Protein AF-A0A526RCV3-F1 (afdb_monomer)

Structure (mmCIF, N/CA/C/O backbone):
data_AF-A0A526RCV3-F1
#
_entry.id   AF-A0A526RCV3-F1
#
loop_
_atom_site.group_PDB
_atom_site.id
_atom_site.type_symbol
_atom_site.label_atom_id
_atom_site.label_alt_id
_atom_site.label_comp_id
_atom_site.label_asym_id
_atom_site.label_entity_id
_atom_site.label_seq_id
_atom_site.pdbx_PDB_ins_code
_atom_site.Cartn_x
_atom_site.Cartn_y
_atom_site.Cartn_z
_atom_site.occupancy
_atom_site.B_iso_or_equiv
_atom_site.auth_seq_id
_atom_site.auth_comp_id
_atom_site.auth_asym_id
_atom_site.auth_atom_id
_atom_site.pdbx_PDB_model_num
ATOM 1 N N . MET A 1 1 ? 35.331 -8.690 -13.612 1.00 53.72 1 MET A N 1
ATOM 2 C CA . MET A 1 1 ? 34.104 -8.607 -12.794 1.00 53.72 1 MET A CA 1
ATOM 3 C C . MET A 1 1 ? 32.962 -8.440 -13.772 1.00 53.72 1 MET A C 1
ATOM 5 O O . MET A 1 1 ? 33.008 -7.517 -14.569 1.00 53.72 1 MET A O 1
ATOM 9 N N . THR A 1 2 ? 32.109 -9.452 -13.855 1.00 62.12 2 THR A N 1
ATOM 10 C CA . THR A 1 2 ? 31.207 -9.742 -14.977 1.00 62.12 2 THR A CA 1
ATOM 11 C C . THR A 1 2 ? 29.884 -8.989 -14.835 1.00 62.12 2 THR A C 1
ATOM 13 O O . THR A 1 2 ? 29.367 -8.881 -13.727 1.00 62.12 2 THR A O 1
ATOM 16 N N . ALA A 1 3 ? 29.344 -8.489 -15.953 1.00 66.06 3 ALA A N 1
ATOM 17 C CA . ALA A 1 3 ? 28.105 -7.704 -16.024 1.00 66.06 3 ALA A CA 1
ATOM 18 C C . ALA A 1 3 ? 26.905 -8.360 -15.304 1.00 66.06 3 ALA A C 1
ATOM 20 O O . ALA A 1 3 ? 26.067 -7.658 -14.743 1.00 66.06 3 ALA A O 1
ATOM 21 N N . ASP A 1 4 ? 26.865 -9.693 -15.231 1.00 77.25 4 ASP A N 1
ATOM 22 C CA . ASP A 1 4 ? 25.837 -10.450 -14.502 1.00 77.25 4 ASP A CA 1
ATOM 23 C C . ASP A 1 4 ? 25.770 -10.073 -13.012 1.00 77.25 4 ASP A C 1
ATOM 25 O O . ASP A 1 4 ? 24.688 -9.905 -12.459 1.00 77.25 4 ASP A O 1
ATOM 29 N N . SER A 1 5 ? 26.916 -9.820 -12.367 1.00 83.94 5 SER A N 1
ATOM 30 C CA . SER A 1 5 ? 26.948 -9.400 -10.959 1.00 83.94 5 SER A CA 1
ATOM 31 C C . SER A 1 5 ? 26.409 -7.980 -10.744 1.00 83.94 5 SER A C 1
ATOM 33 O O . SER A 1 5 ? 25.944 -7.654 -9.651 1.00 83.94 5 SER A O 1
ATOM 35 N N . GLU A 1 6 ? 26.469 -7.117 -11.761 1.00 88.75 6 GLU A N 1
ATOM 36 C CA . GLU A 1 6 ? 25.892 -5.769 -11.710 1.00 88.75 6 GLU A CA 1
ATOM 37 C C . GLU A 1 6 ? 24.375 -5.807 -11.925 1.00 88.75 6 GLU A C 1
ATOM 39 O O . GLU A 1 6 ? 23.646 -5.097 -11.228 1.00 88.75 6 GLU A O 1
ATOM 44 N N . ILE A 1 7 ? 23.899 -6.681 -12.822 1.00 87.81 7 ILE A N 1
ATOM 45 C CA . ILE A 1 7 ? 22.470 -6.953 -13.032 1.00 87.81 7 ILE A CA 1
ATOM 46 C C . ILE A 1 7 ? 21.850 -7.518 -11.751 1.00 87.81 7 ILE A C 1
ATOM 48 O O . ILE A 1 7 ? 20.868 -6.963 -11.256 1.00 87.81 7 ILE A O 1
ATOM 52 N N . ASP A 1 8 ? 22.460 -8.544 -11.155 1.00 92.06 8 ASP A N 1
ATOM 53 C CA . ASP A 1 8 ? 21.984 -9.146 -9.905 1.00 92.06 8 ASP A CA 1
ATOM 54 C C . ASP A 1 8 ? 21.945 -8.124 -8.764 1.00 92.06 8 ASP A C 1
ATOM 56 O O . ASP A 1 8 ? 20.977 -8.054 -8.002 1.00 92.06 8 ASP A O 1
ATOM 60 N N . ARG A 1 9 ? 22.967 -7.262 -8.667 1.00 92.06 9 ARG A N 1
ATOM 61 C CA . ARG A 1 9 ? 22.994 -6.178 -7.680 1.00 92.06 9 ARG A CA 1
ATOM 62 C C . ARG A 1 9 ? 21.855 -5.186 -7.904 1.00 92.06 9 ARG A C 1
ATOM 64 O O . ARG A 1 9 ? 21.213 -4.796 -6.931 1.00 92.06 9 ARG A O 1
ATOM 71 N N . ALA A 1 10 ? 21.597 -4.775 -9.143 1.00 92.62 10 ALA A N 1
ATOM 72 C CA . ALA A 1 10 ? 20.506 -3.857 -9.460 1.00 92.62 10 ALA A CA 1
ATOM 73 C C . ALA A 1 10 ? 19.137 -4.473 -9.134 1.00 92.62 10 ALA A C 1
ATOM 75 O O . ALA A 1 10 ? 18.306 -3.813 -8.508 1.00 92.62 10 ALA A O 1
ATOM 76 N N . ILE A 1 11 ? 18.928 -5.751 -9.475 1.00 88.44 11 ILE A N 1
ATOM 77 C CA . ILE A 1 11 ? 17.717 -6.501 -9.119 1.00 88.44 11 ILE A CA 1
ATOM 78 C C . ILE A 1 11 ? 17.549 -6.536 -7.598 1.00 88.44 11 ILE A C 1
ATOM 80 O O . ILE A 1 11 ? 16.491 -6.168 -7.092 1.00 88.44 11 ILE A O 1
ATOM 84 N N . MET A 1 12 ? 18.598 -6.895 -6.854 1.00 88.19 12 MET A N 1
ATOM 85 C CA . MET A 1 12 ? 18.555 -6.937 -5.391 1.00 88.19 12 MET A CA 1
ATOM 86 C C . MET A 1 12 ? 18.238 -5.574 -4.772 1.00 88.19 12 MET A C 1
ATOM 88 O O . MET A 1 12 ? 17.441 -5.507 -3.840 1.00 88.19 12 MET A O 1
ATOM 92 N N . GLN A 1 13 ? 18.809 -4.482 -5.290 1.00 85.94 13 GLN A N 1
ATOM 93 C CA . GLN A 1 13 ? 18.478 -3.130 -4.827 1.00 85.94 13 GLN A CA 1
ATOM 94 C C . GLN A 1 13 ? 17.001 -2.797 -5.080 1.00 85.94 13 GLN A C 1
ATOM 96 O O . GLN A 1 13 ? 16.312 -2.371 -4.159 1.00 85.94 13 GLN A O 1
ATOM 101 N N . MET A 1 14 ? 16.482 -3.074 -6.281 1.00 86.38 14 MET A N 1
ATOM 102 C CA . MET A 1 14 ? 15.071 -2.830 -6.609 1.00 86.38 14 MET A CA 1
ATOM 103 C C . MET A 1 14 ? 14.111 -3.669 -5.754 1.00 86.38 14 MET A C 1
ATOM 105 O O . MET A 1 14 ? 13.070 -3.171 -5.322 1.00 86.38 14 MET A O 1
ATOM 109 N N . VAL A 1 15 ? 14.455 -4.931 -5.474 1.00 83.00 15 VAL A N 1
ATOM 110 C CA . VAL A 1 15 ? 13.661 -5.806 -4.598 1.00 83.00 15 VAL A CA 1
ATOM 111 C C . VAL A 1 15 ? 13.654 -5.279 -3.163 1.00 83.00 15 VAL A C 1
ATOM 113 O O . VAL A 1 15 ? 12.582 -5.189 -2.563 1.00 83.00 15 VAL A O 1
ATOM 116 N N . MET A 1 16 ? 14.813 -4.888 -2.624 1.00 83.12 16 MET A N 1
ATOM 117 C CA . MET A 1 16 ? 14.909 -4.322 -1.275 1.00 83.12 16 MET A CA 1
ATOM 118 C C . MET A 1 16 ? 14.128 -3.009 -1.151 1.00 83.12 16 MET A C 1
ATOM 120 O O . MET A 1 16 ? 13.358 -2.851 -0.203 1.00 83.12 16 MET A O 1
ATOM 124 N N . ASP A 1 17 ? 14.249 -2.108 -2.129 1.00 82.38 17 ASP A N 1
ATOM 125 C CA . ASP A 1 17 ? 13.498 -0.847 -2.168 1.00 82.38 17 ASP A CA 1
ATOM 126 C C . ASP A 1 17 ? 11.985 -1.098 -2.184 1.00 82.38 17 ASP A C 1
ATOM 128 O O . ASP A 1 17 ? 11.220 -0.451 -1.457 1.00 82.38 17 ASP A O 1
ATOM 132 N N . ARG A 1 18 ? 11.532 -2.067 -2.992 1.00 81.88 18 ARG A N 1
ATOM 133 C CA . ARG A 1 18 ? 10.121 -2.467 -3.040 1.00 81.88 18 ARG A CA 1
ATOM 134 C C . ARG A 1 18 ? 9.664 -3.020 -1.693 1.00 81.88 18 ARG A C 1
ATOM 136 O O . ARG A 1 18 ? 8.623 -2.596 -1.197 1.00 81.88 18 ARG A O 1
ATOM 143 N N . TRP A 1 19 ? 10.442 -3.907 -1.073 1.00 83.38 19 TRP A N 1
ATOM 144 C CA . TRP A 1 19 ? 10.127 -4.477 0.241 1.00 83.38 19 TRP A CA 1
ATOM 145 C C . TRP A 1 19 ? 10.030 -3.413 1.335 1.00 83.38 19 TRP A C 1
ATOM 147 O O . TRP A 1 19 ? 9.072 -3.424 2.109 1.00 83.38 19 TRP A O 1
ATOM 157 N N . GLN A 1 20 ? 10.957 -2.454 1.374 1.00 81.38 20 GLN A N 1
ATOM 158 C CA . GLN A 1 20 ? 10.906 -1.343 2.327 1.00 81.38 20 GLN A CA 1
ATOM 159 C C . GLN A 1 20 ? 9.649 -0.485 2.143 1.00 81.38 20 GLN A C 1
ATOM 161 O O . GLN A 1 20 ? 8.990 -0.129 3.124 1.00 81.38 20 GLN A O 1
ATOM 166 N N . LYS A 1 21 ? 9.274 -0.180 0.893 1.00 83.62 21 LYS A N 1
ATOM 167 C CA . LYS A 1 21 ? 8.034 0.554 0.601 1.00 83.62 21 LYS A CA 1
ATOM 168 C C . LYS A 1 21 ? 6.797 -0.220 1.045 1.00 83.62 21 LYS A C 1
ATOM 170 O O . LYS A 1 21 ? 5.947 0.364 1.714 1.00 83.62 21 LYS A O 1
ATOM 175 N N . THR A 1 22 ? 6.708 -1.511 0.727 1.00 82.56 22 THR A N 1
ATOM 176 C CA . THR A 1 22 ? 5.586 -2.363 1.145 1.00 82.56 22 THR A CA 1
ATOM 177 C C . THR A 1 22 ? 5.481 -2.422 2.669 1.00 82.56 22 THR A C 1
ATOM 179 O O . THR A 1 22 ? 4.407 -2.171 3.209 1.00 82.56 22 THR A O 1
ATOM 182 N N . ALA A 1 23 ? 6.593 -2.642 3.377 1.00 85.81 23 ALA A N 1
ATOM 183 C CA . ALA A 1 23 ? 6.625 -2.646 4.839 1.00 85.81 23 ALA A CA 1
ATOM 184 C C . ALA A 1 23 ? 6.153 -1.308 5.438 1.00 85.81 23 ALA A C 1
ATOM 186 O O . ALA A 1 23 ? 5.376 -1.289 6.393 1.00 85.81 23 ALA A O 1
ATOM 187 N N . MET A 1 24 ? 6.562 -0.178 4.849 1.00 89.25 24 MET A N 1
ATOM 188 C CA . MET A 1 24 ? 6.116 1.146 5.287 1.00 89.25 24 MET A CA 1
ATOM 189 C C . MET A 1 24 ? 4.610 1.354 5.072 1.00 89.25 24 MET A C 1
ATOM 191 O O . MET A 1 24 ? 3.941 1.902 5.950 1.00 89.25 24 MET A O 1
ATOM 195 N N . VAL A 1 25 ? 4.073 0.963 3.912 1.00 87.38 25 VAL A N 1
ATOM 196 C CA . VAL A 1 25 ? 2.635 1.086 3.616 1.00 87.38 25 VAL A CA 1
ATOM 197 C C . VAL A 1 25 ? 1.823 0.226 4.581 1.00 87.38 25 VAL A C 1
ATOM 199 O O . VAL A 1 25 ? 0.843 0.717 5.142 1.00 87.38 25 VAL A O 1
ATOM 202 N N . LEU A 1 26 ? 2.265 -1.005 4.841 1.00 88.50 26 LEU A N 1
ATOM 203 C CA . LEU A 1 26 ? 1.635 -1.892 5.817 1.00 88.50 26 LEU A CA 1
ATOM 204 C C . LEU A 1 26 ? 1.615 -1.263 7.219 1.00 88.50 26 LEU A C 1
ATOM 206 O O . LEU A 1 26 ? 0.545 -1.134 7.809 1.00 88.50 26 LEU A O 1
ATOM 210 N N . ALA A 1 27 ? 2.758 -0.764 7.702 1.00 88.31 27 ALA A N 1
ATOM 211 C CA . ALA A 1 27 ? 2.866 -0.134 9.020 1.00 88.31 27 ALA A CA 1
ATOM 212 C C . ALA A 1 27 ? 1.965 1.098 9.171 1.00 88.31 27 ALA A C 1
ATOM 214 O O . ALA A 1 27 ? 1.276 1.264 10.178 1.00 88.31 27 ALA A O 1
ATOM 215 N N . LYS A 1 28 ? 1.933 1.968 8.155 1.00 90.38 28 LYS A N 1
ATOM 216 C CA . LYS A 1 28 ? 1.061 3.151 8.160 1.00 90.38 28 LYS A CA 1
ATOM 217 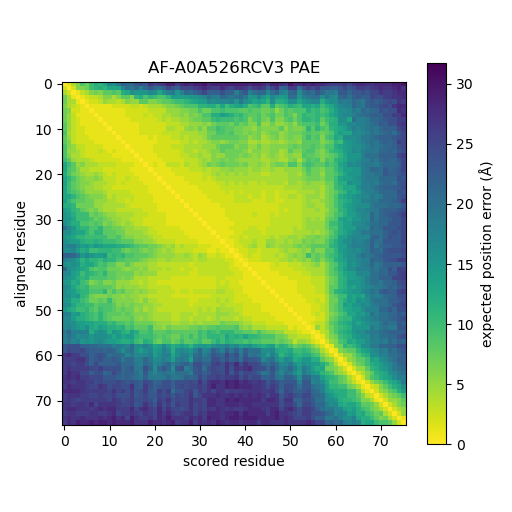C C . LYS A 1 28 ? -0.416 2.767 8.135 1.00 90.38 28 LYS A C 1
ATOM 219 O O . LYS A 1 28 ? -1.219 3.419 8.801 1.00 90.38 28 LYS A O 1
ATOM 224 N N . THR A 1 29 ? -0.766 1.723 7.390 1.00 89.75 29 THR A N 1
ATOM 225 C CA . THR A 1 29 ?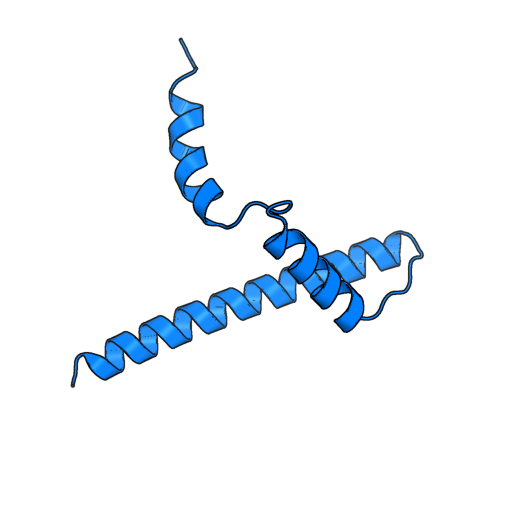 -2.147 1.242 7.288 1.00 89.75 29 THR A CA 1
ATOM 226 C C . THR A 1 29 ? -2.605 0.621 8.604 1.00 89.75 29 THR A C 1
ATOM 228 O O . THR A 1 29 ? -3.660 0.999 9.106 1.00 89.75 29 THR A O 1
ATOM 231 N N . GLU A 1 30 ? -1.788 -0.233 9.226 1.00 91.94 30 GLU A N 1
ATOM 232 C CA . GLU A 1 30 ? -2.065 -0.797 10.553 1.00 91.94 30 GLU A CA 1
ATOM 233 C C . GLU A 1 30 ? -2.248 0.318 11.594 1.00 91.94 30 GLU A C 1
ATOM 235 O O . GLU A 1 30 ? -3.242 0.344 12.323 1.00 91.94 30 GLU A O 1
ATOM 240 N N . GLN A 1 31 ? -1.348 1.306 11.612 1.00 91.50 31 GLN A N 1
ATOM 241 C CA . GLN A 1 31 ? -1.445 2.438 12.531 1.00 91.50 31 GLN A CA 1
ATOM 242 C C . GLN A 1 31 ? -2.737 3.250 12.323 1.00 91.50 31 GLN A C 1
ATOM 244 O O . GLN A 1 31 ? -3.357 3.679 13.301 1.00 91.50 31 GLN A O 1
ATOM 249 N N . ALA A 1 32 ? -3.142 3.489 11.073 1.00 91.88 32 ALA A N 1
ATOM 250 C CA . ALA A 1 32 ? -4.374 4.205 10.748 1.00 91.88 32 ALA A CA 1
ATOM 251 C C . ALA A 1 32 ? -5.624 3.417 11.174 1.00 91.88 32 ALA A C 1
ATOM 253 O O . ALA A 1 32 ? -6.513 3.983 11.812 1.00 91.88 32 ALA A O 1
ATOM 254 N N . LEU A 1 33 ? -5.659 2.111 10.897 1.00 92.81 33 LEU A N 1
ATOM 255 C CA . LEU A 1 33 ? -6.749 1.218 11.298 1.00 92.81 33 LEU A CA 1
ATOM 256 C C . LEU A 1 33 ? -6.873 1.143 12.821 1.00 92.81 33 LEU A C 1
ATOM 258 O O . LEU A 1 33 ? -7.963 1.326 13.363 1.00 92.81 33 LEU A O 1
ATOM 262 N N . ARG A 1 34 ? -5.746 1.010 13.526 1.00 92.00 34 ARG A N 1
ATOM 263 C CA . ARG A 1 34 ? -5.713 1.000 14.990 1.00 92.00 34 ARG A CA 1
ATOM 264 C C . ARG A 1 34 ? -6.252 2.298 15.592 1.00 92.00 34 ARG A C 1
ATOM 266 O O . ARG A 1 34 ? -6.989 2.247 16.572 1.00 92.00 34 ARG A O 1
ATOM 273 N N . LYS A 1 35 ? -5.925 3.459 15.010 1.00 93.19 35 LYS A N 1
ATOM 274 C CA . LYS A 1 35 ? -6.489 4.759 15.429 1.00 93.19 35 LYS A CA 1
ATOM 275 C C . LYS A 1 35 ? -8.000 4.845 15.203 1.00 93.19 35 LYS A C 1
ATOM 277 O O . LYS A 1 35 ? -8.682 5.493 15.986 1.00 93.19 35 LYS A O 1
ATOM 282 N N . ALA A 1 36 ? -8.510 4.183 14.168 1.00 93.56 36 ALA A N 1
ATOM 283 C CA . ALA A 1 36 ? -9.940 4.068 13.893 1.00 93.56 36 ALA A CA 1
ATOM 284 C C . ALA A 1 36 ? -10.646 2.991 14.747 1.00 93.56 36 ALA A C 1
ATOM 286 O O . ALA A 1 36 ? -11.840 2.770 14.573 1.00 93.56 36 ALA A O 1
ATOM 287 N N . GLY A 1 37 ? -9.931 2.312 15.654 1.00 94.62 37 GLY A N 1
ATOM 288 C CA . GLY A 1 37 ? -10.478 1.228 16.477 1.00 94.62 37 GLY A CA 1
ATOM 289 C C . GLY A 1 37 ? -10.667 -0.094 15.727 1.00 94.62 37 GLY A C 1
ATOM 290 O O . GLY A 1 37 ? -11.307 -1.002 16.249 1.00 94.62 37 GLY A O 1
ATOM 291 N N . VAL A 1 38 ? -10.114 -0.221 14.518 1.00 93.62 38 VAL A N 1
ATOM 292 C CA . VAL A 1 38 ? -10.185 -1.435 13.702 1.00 93.62 38 VAL A CA 1
ATOM 293 C C . VAL A 1 38 ? -8.937 -2.275 13.944 1.00 93.62 38 VAL A C 1
ATOM 295 O O . VAL A 1 38 ? -7.815 -1.830 13.702 1.00 93.62 38 VAL A O 1
ATOM 298 N N . GLN A 1 39 ? -9.133 -3.505 14.413 1.00 89.69 39 GLN A N 1
ATOM 299 C CA . GLN A 1 39 ? -8.065 -4.483 14.592 1.00 89.69 39 GLN A CA 1
ATOM 300 C C . GLN A 1 39 ? -8.044 -5.422 13.382 1.00 89.69 39 GLN A C 1
ATOM 302 O O . GLN A 1 39 ? -9.046 -6.061 13.075 1.00 89.69 39 GLN A O 1
ATOM 307 N N . VAL A 1 40 ? -6.918 -5.471 12.678 1.00 87.38 40 VAL A N 1
ATOM 308 C CA . VAL A 1 40 ? -6.728 -6.253 11.450 1.00 87.38 40 VAL A CA 1
ATOM 309 C C . VAL A 1 40 ? -5.301 -6.806 11.458 1.00 87.38 40 VAL A C 1
ATOM 311 O O . VAL A 1 40 ? -4.390 -6.147 11.962 1.00 87.38 40 VAL A O 1
ATOM 314 N N . SER A 1 41 ? -5.112 -8.023 10.946 1.00 89.69 41 SER A N 1
ATOM 315 C CA . SER A 1 41 ? -3.790 -8.650 10.846 1.00 89.69 41 SER A CA 1
ATOM 316 C C . SER A 1 41 ? -2.972 -8.048 9.702 1.00 89.69 41 SER A C 1
ATOM 318 O O . SER A 1 41 ? -3.514 -7.506 8.741 1.00 89.69 41 SER A O 1
ATOM 320 N N . TRP A 1 42 ? -1.649 -8.177 9.781 1.00 87.31 42 TRP A N 1
ATOM 321 C CA . TRP A 1 42 ? -0.751 -7.727 8.716 1.00 87.31 42 TRP A CA 1
ATOM 322 C C . TRP A 1 42 ? -0.990 -8.476 7.398 1.00 87.31 42 TRP A C 1
ATOM 324 O O . TRP A 1 42 ? -0.962 -7.845 6.342 1.00 87.31 42 TRP A O 1
ATOM 334 N N . ASP A 1 43 ? -1.297 -9.776 7.461 1.00 88.12 43 ASP A N 1
ATOM 335 C CA . ASP A 1 43 ? -1.651 -10.594 6.295 1.00 88.12 43 ASP A CA 1
ATOM 336 C C . ASP A 1 43 ? -2.919 -10.088 5.592 1.00 88.12 43 ASP A C 1
ATOM 338 O O . ASP A 1 43 ? -2.944 -9.978 4.366 1.00 88.12 43 ASP A O 1
ATOM 342 N N . ASP A 1 44 ? -3.942 -9.685 6.354 1.00 90.69 44 ASP A N 1
ATOM 343 C CA . ASP A 1 44 ? -5.176 -9.126 5.788 1.00 90.69 44 ASP A CA 1
ATOM 344 C C . ASP A 1 44 ? -4.929 -7.779 5.097 1.00 90.69 44 ASP A C 1
ATOM 346 O O . ASP A 1 44 ? -5.521 -7.496 4.051 1.00 90.69 44 ASP A O 1
ATOM 350 N N . ILE A 1 45 ? -4.051 -6.934 5.654 1.00 89.31 45 ILE A N 1
ATOM 351 C CA . ILE A 1 45 ? -3.668 -5.667 5.010 1.00 89.31 45 ILE A CA 1
ATOM 352 C C . ILE A 1 45 ? -2.896 -5.956 3.721 1.00 89.31 45 ILE A C 1
ATOM 354 O O . ILE A 1 45 ? -3.196 -5.354 2.690 1.00 89.31 45 ILE A O 1
ATOM 358 N N . ALA A 1 46 ? -1.933 -6.881 3.758 1.00 87.31 46 ALA A N 1
ATOM 359 C CA . ALA A 1 46 ? -1.128 -7.252 2.599 1.00 87.31 46 ALA A CA 1
ATOM 360 C C . ALA A 1 46 ? -1.989 -7.809 1.458 1.00 87.31 46 ALA A C 1
ATOM 362 O O . ALA A 1 46 ? -1.899 -7.308 0.337 1.00 87.31 46 ALA A O 1
ATOM 363 N N . GLY A 1 47 ? -2.884 -8.757 1.750 1.00 88.62 47 GLY A N 1
ATOM 364 C CA . GLY A 1 47 ? -3.775 -9.340 0.746 1.00 88.62 47 GLY A CA 1
ATOM 365 C C . GLY A 1 47 ? -4.733 -8.316 0.131 1.00 88.62 47 GLY A C 1
ATOM 366 O O . GLY A 1 47 ? -5.007 -8.349 -1.068 1.00 88.62 47 GLY A O 1
ATOM 367 N N . ARG A 1 48 ? -5.212 -7.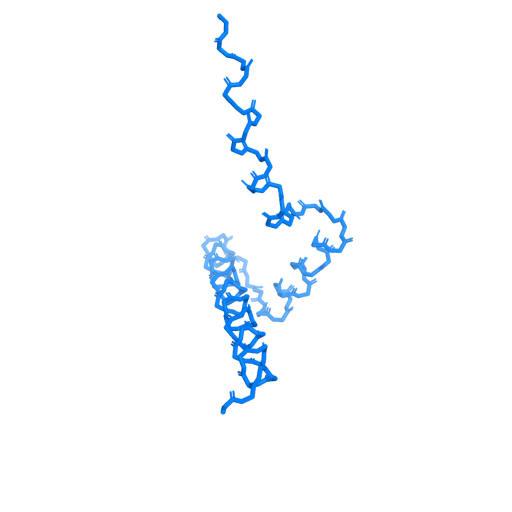343 0.918 1.00 89.12 48 ARG A N 1
ATOM 368 C CA . ARG A 1 48 ? -6.055 -6.255 0.394 1.00 89.12 48 ARG A CA 1
ATOM 369 C C . ARG A 1 48 ? -5.272 -5.264 -0.459 1.00 89.12 48 ARG A C 1
ATOM 371 O O . ARG A 1 48 ? -5.802 -4.810 -1.468 1.00 89.12 48 ARG A O 1
ATOM 378 N N . LEU A 1 49 ? -4.038 -4.933 -0.083 1.00 86.06 49 LEU A N 1
ATOM 379 C CA . LEU A 1 49 ? -3.169 -4.079 -0.897 1.00 86.06 49 LEU A CA 1
ATOM 380 C C . LEU A 1 49 ? -2.864 -4.729 -2.250 1.00 86.06 49 LEU A C 1
ATOM 382 O O . LEU A 1 49 ? -2.964 -4.057 -3.269 1.00 86.06 49 LEU A O 1
ATOM 386 N N . GLU A 1 50 ? -2.563 -6.028 -2.270 1.00 83.94 50 GLU A N 1
ATOM 387 C CA . GLU A 1 50 ? -2.349 -6.785 -3.508 1.00 83.94 50 GLU A CA 1
ATOM 388 C C . GLU A 1 50 ? -3.611 -6.824 -4.380 1.00 83.94 50 GLU A C 1
ATOM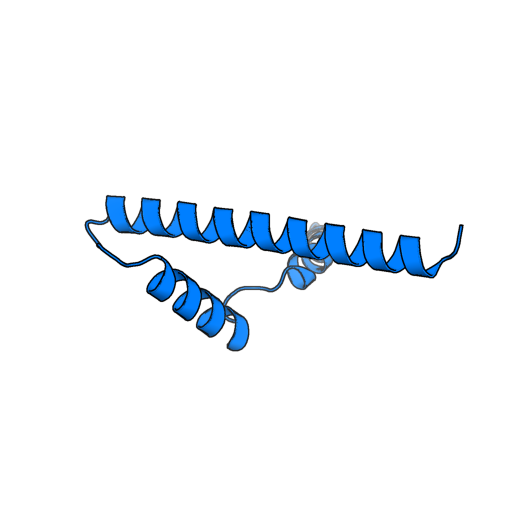 390 O O . GLU A 1 50 ? -3.542 -6.596 -5.586 1.00 83.94 50 GLU A O 1
ATOM 395 N N . ALA A 1 51 ? -4.786 -7.030 -3.776 1.00 86.50 51 ALA A N 1
ATOM 396 C CA . ALA A 1 51 ? -6.050 -7.000 -4.505 1.00 86.50 51 ALA A CA 1
ATOM 397 C C . ALA A 1 51 ? -6.352 -5.618 -5.114 1.00 86.50 51 ALA A C 1
ATOM 399 O O . ALA A 1 51 ? -6.885 -5.550 -6.219 1.00 86.50 51 ALA A O 1
ATOM 400 N N . LEU A 1 52 ? -6.020 -4.525 -4.418 1.00 85.25 52 LEU A N 1
ATOM 401 C CA . LEU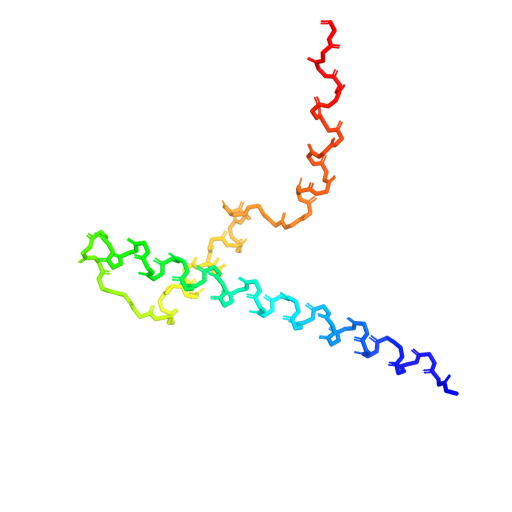 A 1 52 ? -6.173 -3.160 -4.934 1.00 85.25 52 LEU A CA 1
ATOM 402 C C . LEU A 1 52 ? -5.173 -2.856 -6.061 1.00 85.25 52 LEU A C 1
ATOM 404 O O . LEU A 1 52 ? -5.553 -2.225 -7.048 1.00 85.25 52 LEU A O 1
ATOM 408 N N . ASP A 1 53 ? -3.927 -3.329 -5.943 1.00 80.31 53 ASP A N 1
ATOM 409 C CA . ASP A 1 53 ? -2.890 -3.210 -6.982 1.00 80.31 53 ASP A CA 1
ATOM 410 C C . ASP A 1 53 ? -3.306 -3.944 -8.261 1.00 80.31 53 ASP A C 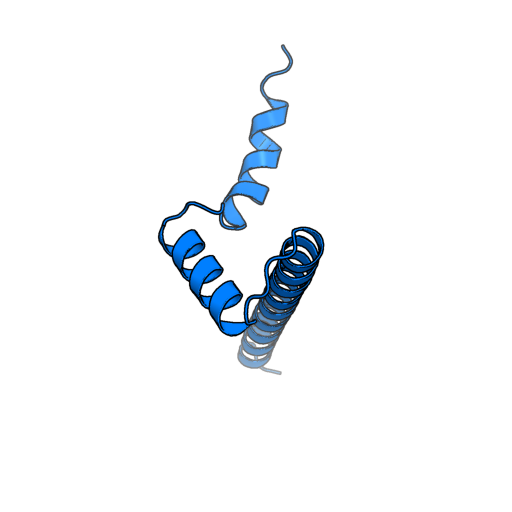1
ATOM 412 O O . ASP A 1 53 ? -3.328 -3.365 -9.345 1.00 80.31 53 ASP A O 1
ATOM 416 N N . ALA A 1 54 ? -3.751 -5.197 -8.122 1.00 79.12 54 ALA A N 1
ATOM 417 C CA . ALA A 1 54 ? -4.198 -6.035 -9.233 1.00 79.12 54 ALA A CA 1
ATOM 418 C C . ALA A 1 54 ? -5.410 -5.452 -9.980 1.00 79.12 54 ALA A C 1
ATOM 420 O O . ALA A 1 54 ? -5.595 -5.709 -11.169 1.00 79.12 54 ALA A O 1
ATOM 421 N N . ARG A 1 55 ? -6.241 -4.662 -9.291 1.00 83.31 55 ARG A N 1
ATOM 422 C CA . ARG A 1 55 ? -7.385 -3.953 -9.883 1.00 83.31 55 ARG A CA 1
ATOM 423 C C . ARG A 1 55 ? -7.013 -2.600 -10.492 1.00 83.31 55 ARG A C 1
ATOM 425 O O . ARG A 1 55 ? -7.867 -1.974 -11.115 1.00 83.31 55 ARG A O 1
ATOM 432 N N . GLY A 1 56 ? -5.774 -2.141 -10.313 1.00 77.50 56 GLY A N 1
ATOM 433 C CA . GLY A 1 56 ? -5.330 -0.809 -10.726 1.00 77.50 56 GLY A CA 1
ATOM 434 C C . GLY A 1 56 ? -5.970 0.325 -9.919 1.00 77.50 56 GLY A C 1
ATOM 435 O O . GLY A 1 56 ? -5.973 1.467 -10.371 1.00 77.50 56 GLY A O 1
ATOM 436 N N . GLU A 1 57 ? -6.533 0.025 -8.743 1.00 75.38 57 GLU A N 1
ATOM 437 C CA . GLU A 1 57 ? -7.178 1.013 -7.862 1.00 75.38 57 GLU A CA 1
ATOM 438 C C . GLU A 1 57 ? -6.155 1.836 -7.068 1.00 75.38 57 GLU A C 1
ATOM 440 O O . GLU A 1 57 ? -6.464 2.918 -6.568 1.00 75.38 57 GLU A O 1
ATOM 445 N N . ILE A 1 58 ? -4.922 1.341 -6.970 1.00 73.44 58 ILE A N 1
ATOM 446 C CA . ILE A 1 58 ? -3.775 2.102 -6.489 1.00 73.44 58 ILE A CA 1
ATOM 447 C C . ILE A 1 58 ? -2.819 2.320 -7.658 1.00 73.44 58 ILE A C 1
ATOM 449 O O . ILE A 1 58 ? -2.397 1.378 -8.323 1.00 73.44 58 ILE A O 1
ATOM 453 N N . GLU A 1 59 ? -2.517 3.586 -7.948 1.00 59.88 59 GLU A N 1
ATOM 454 C CA . GLU A 1 59 ? -1.617 3.933 -9.044 1.00 59.88 59 GLU A CA 1
ATOM 455 C C . GLU A 1 59 ? -0.228 3.340 -8.788 1.00 59.88 59 GLU A C 1
ATOM 457 O O . GLU A 1 59 ? 0.503 3.773 -7.889 1.00 59.88 59 GLU A O 1
ATOM 462 N N . SER A 1 60 ? 0.148 2.370 -9.624 1.00 56.69 60 SER A N 1
ATOM 463 C CA . SER A 1 60 ? 1.525 1.909 -9.763 1.00 56.69 60 SER A CA 1
ATOM 464 C C . SER A 1 60 ? 2.464 3.109 -9.957 1.00 56.69 60 SER A C 1
ATOM 466 O O . SER A 1 60 ? 2.123 4.125 -10.570 1.00 56.69 60 SER A O 1
ATOM 468 N N . GLN A 1 61 ? 3.685 2.992 -9.432 1.00 53.84 61 GLN A N 1
ATOM 469 C CA . GLN A 1 61 ? 4.735 4.020 -9.425 1.00 53.84 61 GLN A CA 1
ATOM 470 C C . GLN A 1 61 ? 5.013 4.662 -10.811 1.00 53.84 61 GLN A C 1
ATOM 472 O O . GLN A 1 61 ? 5.587 5.752 -10.885 1.00 53.84 61 GLN A O 1
ATOM 477 N N . GLU A 1 62 ? 4.590 4.036 -11.910 1.00 50.41 62 GLU A N 1
ATOM 478 C CA . GLU A 1 62 ? 4.715 4.539 -13.285 1.00 50.41 62 GLU A CA 1
ATOM 479 C C . G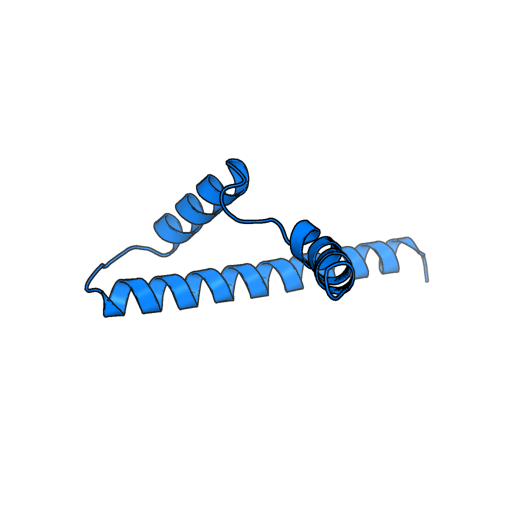LU A 1 62 ? 3.906 5.825 -13.553 1.00 50.41 62 GLU A C 1
ATOM 481 O O . GLU A 1 62 ? 4.357 6.698 -14.309 1.00 50.41 62 GLU A O 1
ATOM 486 N N . THR A 1 63 ? 2.783 6.030 -12.857 1.00 49.06 63 THR A N 1
ATOM 487 C CA . THR A 1 63 ? 1.992 7.269 -12.978 1.00 49.06 63 THR A CA 1
ATOM 488 C C . THR A 1 63 ? 2.657 8.453 -12.271 1.00 49.06 63 THR A C 1
ATOM 490 O O . THR A 1 63 ? 2.504 9.599 -12.692 1.00 49.06 63 THR A O 1
ATOM 493 N N . TRP A 1 64 ? 3.512 8.211 -11.271 1.00 40.91 64 TRP A N 1
ATOM 494 C CA . TRP A 1 64 ? 4.244 9.273 -10.568 1.00 40.91 64 TRP A CA 1
ATOM 495 C C . TRP A 1 64 ? 5.357 9.894 -11.421 1.00 40.91 64 TRP A C 1
ATOM 497 O O . TRP A 1 64 ? 5.587 11.102 -11.336 1.00 40.91 64 TRP A O 1
ATOM 507 N N . ARG A 1 65 ? 6.017 9.105 -12.287 1.00 42.97 65 ARG A N 1
ATOM 508 C CA . ARG A 1 65 ? 6.961 9.641 -13.292 1.00 42.97 65 ARG A CA 1
ATOM 509 C C . ARG A 1 65 ? 6.235 10.397 -14.401 1.00 42.97 65 ARG A C 1
ATOM 511 O O . ARG A 1 65 ? 6.728 11.431 -14.844 1.00 42.97 65 ARG A O 1
ATOM 518 N N . SER A 1 66 ? 5.062 9.925 -14.809 1.00 48.69 66 SER A N 1
ATOM 519 C CA . SER A 1 66 ? 4.302 10.518 -15.917 1.00 48.69 66 SER A CA 1
ATOM 520 C C . SER A 1 66 ? 3.481 11.753 -15.497 1.00 48.69 66 SER A C 1
ATOM 522 O O . SER A 1 66 ? 3.246 12.655 -16.300 1.00 48.69 66 SER A O 1
ATOM 524 N N . GLY A 1 67 ? 3.115 11.865 -14.216 1.00 45.56 67 GLY A N 1
ATOM 525 C CA . GLY A 1 67 ? 2.345 12.983 -13.655 1.00 45.56 67 GLY A CA 1
ATOM 526 C C . GLY A 1 67 ? 3.153 14.251 -13.338 1.00 45.56 67 GLY A C 1
ATOM 527 O O . GLY A 1 67 ? 2.567 15.307 -13.083 1.00 45.56 67 GLY A O 1
ATOM 528 N N . ALA A 1 68 ? 4.490 14.191 -13.364 1.00 47.06 68 ALA A N 1
ATOM 529 C CA . ALA A 1 68 ? 5.346 15.372 -13.209 1.00 47.06 68 ALA A CA 1
ATOM 530 C C . ALA A 1 68 ? 5.417 16.227 -14.489 1.00 47.06 68 ALA A C 1
ATOM 532 O O . ALA A 1 68 ? 5.641 17.432 -14.406 1.00 47.06 68 ALA A O 1
ATOM 533 N N . THR A 1 69 ? 5.155 15.636 -15.658 1.00 48.59 69 THR A N 1
ATOM 534 C CA . THR A 1 69 ? 5.191 16.354 -16.942 1.00 48.59 69 THR A CA 1
ATOM 535 C C . THR A 1 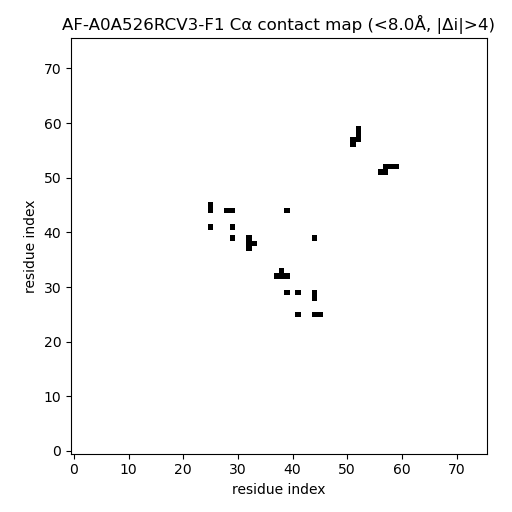69 ? 3.829 16.958 -17.309 1.00 48.59 69 THR A C 1
ATOM 537 O O . THR A 1 69 ? 3.775 18.017 -17.928 1.00 48.59 69 THR A O 1
ATOM 540 N N . ALA A 1 70 ? 2.713 16.363 -16.868 1.00 48.72 70 ALA A N 1
ATOM 541 C CA . ALA A 1 70 ? 1.369 16.841 -17.220 1.00 48.72 70 ALA A CA 1
ATOM 542 C C . ALA A 1 70 ? 0.939 18.128 -16.484 1.00 48.72 70 ALA A C 1
ATOM 544 O O . ALA A 1 70 ? 0.185 18.932 -17.030 1.00 48.72 70 ALA A O 1
ATOM 545 N N . ARG A 1 71 ? 1.433 18.379 -15.261 1.00 49.38 71 ARG A N 1
ATOM 546 C CA . ARG A 1 71 ? 1.045 19.572 -14.475 1.00 49.38 71 ARG A CA 1
ATOM 547 C C . ARG A 1 71 ? 1.727 20.873 -14.912 1.00 49.38 71 ARG A C 1
ATOM 549 O O . ARG A 1 71 ? 1.295 21.944 -14.495 1.00 49.38 71 ARG A O 1
ATOM 556 N N . SER A 1 72 ? 2.732 20.798 -15.781 1.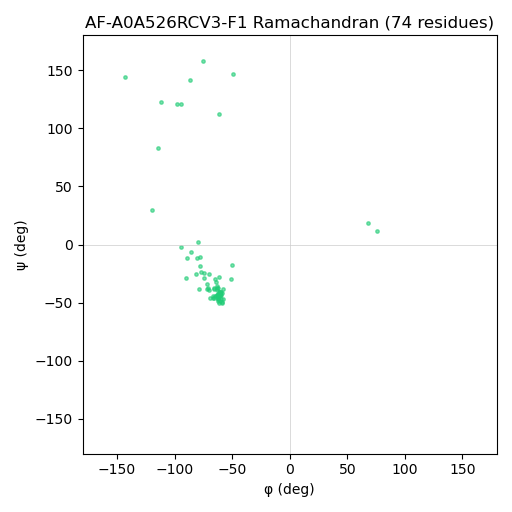00 48.94 72 SER A N 1
ATOM 557 C CA . SER A 1 72 ? 3.454 21.969 -16.300 1.00 48.94 72 SER A CA 1
ATOM 558 C C . SER A 1 72 ? 2.825 22.555 -17.571 1.00 48.94 72 SER A C 1
ATOM 560 O O . SER A 1 72 ? 3.179 23.660 -17.965 1.00 48.94 72 SER A O 1
ATOM 562 N N . ALA A 1 73 ? 1.878 21.852 -18.206 1.00 52.78 73 ALA A N 1
ATOM 563 C CA . ALA A 1 73 ? 1.285 22.256 -19.486 1.00 52.78 73 ALA A CA 1
ATOM 564 C C . ALA A 1 73 ? -0.022 23.066 -19.364 1.00 52.78 73 ALA A C 1
ATOM 566 O O . ALA A 1 73 ? -0.570 23.487 -20.378 1.00 52.78 73 ALA A O 1
ATOM 567 N N . SER A 1 74 ? -0.530 23.303 -18.148 1.00 48.56 74 SER A N 1
ATOM 568 C CA . SER A 1 74 ? -1.839 23.946 -17.938 1.00 48.56 74 SER A CA 1
ATOM 569 C C . SER A 1 74 ? -1.781 25.254 -17.144 1.00 48.56 74 SER A C 1
ATOM 571 O O . SER A 1 74 ? -2.738 25.607 -16.455 1.00 48.56 74 SER A O 1
ATOM 573 N N . ARG A 1 75 ? -0.675 25.997 -17.242 1.00 47.75 75 ARG A N 1
ATOM 574 C CA . ARG A 1 75 ? -0.633 27.403 -16.825 1.00 47.75 75 ARG A CA 1
ATOM 575 C C . ARG A 1 75 ? -0.388 28.260 -18.068 1.00 47.75 75 ARG A C 1
ATOM 577 O O . ARG A 1 75 ? 0.753 28.550 -18.412 1.00 47.75 75 ARG A O 1
ATOM 584 N N . LYS A 1 76 ? -1.483 28.539 -18.775 1.00 46.50 76 LYS A N 1
ATOM 585 C CA . LYS A 1 76 ? -1.576 29.579 -19.801 1.00 46.50 76 LYS A CA 1
ATOM 586 C C . LYS A 1 76 ? -2.030 30.873 -19.141 1.00 46.50 76 LYS A C 1
ATOM 588 O O . LYS A 1 76 ? -2.830 30.763 -18.184 1.00 46.50 76 LYS A O 1
#

Mean predicted aligned error: 11.41 Å

Secondary structure (DSSP, 8-state):
--HHHHHHHHHHHHHHHHHHHHHHHHHHHHHHHHHTT----HHHHHHHHHHHHHTT-S--THHHHHHHHHTTS---

pLDDT: mean 76.91, std 16.91, range [40.91, 94.62]

Nearest PDB structures (foldseek):
  1knz-assembly2_C  TM=7.156E-01  e=5.401E+00  Simian rotavirus A/SA11

Sequence (76 aa):
MTADSEIDRAIMQMVMDRWQKTAMVLAKTEQALRKAGVQVSWDDIAGRLEALDARGEIESQETWRSGATARSASRK

Foldseek 3Di:
DDVVVVVVVVVVVVVVVVVVVLVVVLVVVCVVCVVVVHHDDSVRVSVVVVVCVVVCVDPDCVVVVVVVVVVVPPDD

Radius of gyration: 17.61 Å; Cα contacts (8 Å, |Δi|>4): 17; chains: 1; bounding box: 45×40×36 Å

Solvent-accessible surface area (backbone atoms only — not comparable to full-atom values): 4590 Å² total; per-residue (Å²): 139,61,71,66,63,55,52,52,49,52,52,50,50,55,52,50,54,49,49,52,52,51,53,50,53,50,52,52,48,51,54,52,35,49,74,72,72,44,88,76,55,71,66,60,53,50,56,50,52,50,54,34,46,76,68,60,76,45,81,58,74,71,53,64,69,55,53,66,61,60,71,72,77,75,78,126